Protein AF-Q12V86-F1 (afdb_monomer_lite)

pLDDT: mean 78.61, std 13.65, range [50.53, 94.19]

Secondary structure (DSSP, 8-state):
---HHHHHHHHHHHHHHHHHHHHHHHHHHHHHHHHHHSS-S-TT-GGGTS-HHHHHHHHHHHHHHHHHHHHHHHHH---

Foldseek 3Di:
DPDPVVLVVLLVVLLVLLVVLLVQLVVLLVQLCCQQVVPDPPPPPSVPPGDVVSVVSNVSSVVSNVSSVVSNCVSVPDD

Structure (mmCIF, N/CA/C/O backbone):
data_AF-Q12V86-F1
#
_entry.id   AF-Q12V86-F1
#
loop_
_atom_site.group_PDB
_atom_site.id
_atom_site.type_symbol
_atom_site.label_atom_id
_atom_site.label_alt_id
_atom_site.label_comp_id
_atom_site.label_asym_id
_atom_site.label_entity_id
_atom_site.label_seq_id
_atom_site.pdbx_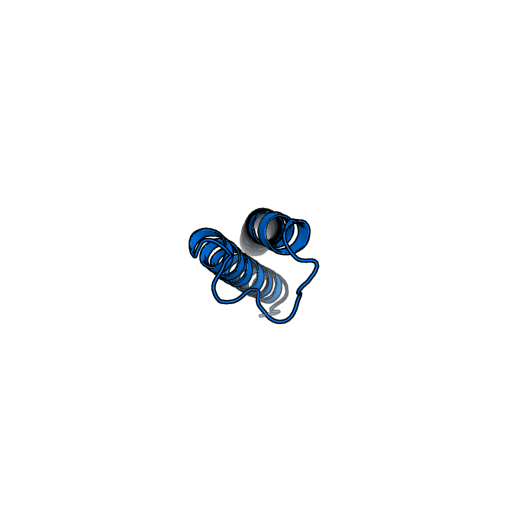PDB_ins_code
_atom_site.Cartn_x
_atom_site.Cartn_y
_atom_site.Cartn_z
_atom_site.occupancy
_atom_site.B_iso_or_equiv
_atom_site.auth_seq_id
_atom_site.auth_comp_id
_atom_site.auth_asym_id
_atom_site.auth_atom_id
_atom_site.pdbx_PDB_model_num
ATOM 1 N N . MET A 1 1 ? -20.877 -10.247 27.885 1.00 50.53 1 MET A N 1
ATOM 2 C CA . MET A 1 1 ? -20.801 -8.790 27.635 1.00 50.53 1 MET A CA 1
ATOM 3 C C . MET A 1 1 ? -19.478 -8.510 26.949 1.00 50.53 1 MET A C 1
ATOM 5 O O . MET A 1 1 ? -18.446 -8.701 27.575 1.00 50.53 1 MET A O 1
ATOM 9 N N . ILE A 1 2 ? -19.493 -8.153 25.665 1.00 59.59 2 ILE A N 1
ATOM 10 C CA . ILE A 1 2 ? -18.274 -7.756 24.950 1.00 59.59 2 ILE A CA 1
ATOM 11 C C . ILE A 1 2 ? -17.870 -6.381 25.483 1.00 59.59 2 ILE A C 1
ATOM 13 O O . ILE A 1 2 ? -18.679 -5.451 25.498 1.00 59.59 2 ILE A O 1
ATOM 17 N N . ASN A 1 3 ? -16.647 -6.270 25.993 1.00 70.00 3 ASN A N 1
ATOM 18 C CA . ASN A 1 3 ? -16.146 -5.031 26.564 1.00 70.00 3 ASN A CA 1
ATOM 19 C C . ASN A 1 3 ? -15.980 -3.996 25.441 1.00 70.00 3 ASN A C 1
ATOM 21 O O . ASN A 1 3 ? -15.255 -4.233 24.473 1.00 70.00 3 ASN A O 1
ATOM 25 N N . LYS A 1 4 ? -16.638 -2.836 25.557 1.00 72.44 4 LYS A N 1
ATOM 26 C CA . LYS A 1 4 ? -16.549 -1.752 24.558 1.00 72.44 4 LYS A CA 1
ATOM 27 C C . LYS A 1 4 ? -15.099 -1.342 24.267 1.00 72.44 4 LYS A C 1
ATOM 29 O O . LYS A 1 4 ? -14.786 -0.977 23.136 1.00 72.44 4 LYS A O 1
ATOM 34 N N . ASN A 1 5 ? -14.217 -1.459 25.261 1.00 77.38 5 ASN A N 1
ATOM 35 C CA . ASN A 1 5 ? -12.793 -1.162 25.113 1.00 77.38 5 ASN A CA 1
ATOM 36 C C . ASN A 1 5 ? -12.068 -2.134 24.169 1.00 77.38 5 ASN A C 1
ATOM 38 O O . ASN A 1 5 ? -11.192 -1.699 23.424 1.00 77.38 5 ASN A O 1
ATOM 42 N N . ASP A 1 6 ? -12.454 -3.412 24.133 1.00 78.81 6 ASP A N 1
ATOM 43 C CA . ASP A 1 6 ? -11.830 -4.404 23.248 1.00 78.81 6 ASP A CA 1
ATOM 44 C C . ASP A 1 6 ? -12.243 -4.195 21.784 1.00 78.81 6 ASP A C 1
ATOM 46 O O . ASP A 1 6 ? -11.419 -4.319 20.874 1.00 78.81 6 ASP A O 1
ATOM 50 N N . VAL A 1 7 ? -13.492 -3.775 21.550 1.00 77.62 7 VAL A N 1
ATOM 51 C CA . VAL A 1 7 ? -13.991 -3.411 20.211 1.00 77.62 7 VAL A CA 1
ATOM 52 C C . VAL A 1 7 ? -13.280 -2.165 19.686 1.00 77.62 7 VAL A C 1
ATOM 54 O O . VAL A 1 7 ? -12.830 -2.144 18.538 1.00 77.62 7 VAL A O 1
ATOM 57 N N . LEU A 1 8 ? -13.135 -1.138 20.531 1.00 80.62 8 LEU A N 1
ATOM 58 C CA . LEU A 1 8 ? -12.437 0.092 20.162 1.00 80.62 8 LEU A CA 1
ATOM 59 C C . LEU A 1 8 ? -10.961 -0.188 19.858 1.00 80.62 8 LEU A C 1
ATOM 61 O O . LEU A 1 8 ? -10.459 0.234 18.819 1.00 80.62 8 LEU A O 1
ATOM 65 N N . LYS A 1 9 ? -10.289 -0.971 20.711 1.00 83.31 9 LYS A N 1
ATOM 66 C CA . LYS A 1 9 ? -8.890 -1.369 20.513 1.00 83.31 9 LYS A CA 1
ATOM 67 C C . LYS A 1 9 ? -8.698 -2.094 19.180 1.00 83.31 9 LYS A C 1
ATOM 69 O O . LYS A 1 9 ? -7.791 -1.737 18.433 1.00 83.31 9 LYS A O 1
ATOM 74 N N . ARG A 1 10 ? -9.579 -3.043 18.841 1.00 81.44 10 ARG A N 1
ATOM 75 C CA . ARG A 1 10 ? -9.522 -3.803 17.580 1.00 81.44 10 ARG A CA 1
ATOM 76 C C . ARG A 1 10 ? -9.764 -2.931 16.341 1.00 81.44 10 ARG A C 1
ATOM 78 O O . ARG A 1 10 ? -9.104 -3.126 15.317 1.00 81.44 10 ARG A O 1
ATOM 85 N N . LYS A 1 11 ? -10.677 -1.956 16.422 1.00 81.81 11 LYS A N 1
ATOM 86 C CA . LYS A 1 11 ? -10.911 -0.981 15.341 1.00 81.81 11 LYS A CA 1
ATOM 87 C C . LYS A 1 11 ? -9.701 -0.069 15.145 1.00 81.81 11 LYS A C 1
ATOM 89 O O . LYS A 1 11 ? -9.275 0.115 14.008 1.00 81.81 11 LYS A O 1
ATOM 94 N N . THR A 1 12 ? -9.109 0.431 16.229 1.00 86.25 12 THR A N 1
ATOM 95 C CA . THR A 1 12 ? -7.921 1.295 16.172 1.00 86.25 12 THR A CA 1
ATOM 96 C C . THR A 1 12 ? -6.709 0.562 15.606 1.00 86.25 12 THR A C 1
ATOM 98 O O . THR A 1 12 ? -6.039 1.098 14.730 1.00 86.25 12 THR A O 1
ATOM 101 N N . THR A 1 13 ? -6.438 -0.677 16.034 1.00 86.12 13 THR A N 1
ATOM 102 C CA . THR A 1 13 ? -5.316 -1.453 15.477 1.00 86.12 13 THR A CA 1
ATOM 103 C C . THR A 1 13 ? -5.506 -1.721 13.989 1.00 86.12 13 THR A C 1
ATOM 105 O O . THR A 1 13 ? -4.568 -1.541 13.221 1.00 86.12 13 THR A O 1
ATOM 108 N N . SER A 1 14 ? -6.725 -2.069 13.568 1.00 85.62 14 SER A N 1
ATOM 109 C CA . SER A 1 14 ? -7.041 -2.297 12.151 1.00 85.62 14 SER A CA 1
ATOM 110 C C . SER A 1 14 ? -6.877 -1.018 11.319 1.00 85.62 14 SER A C 1
ATOM 112 O O . SER A 1 14 ? -6.359 -1.067 10.207 1.00 85.62 14 SER A O 1
ATOM 114 N N . PHE A 1 15 ? -7.232 0.141 11.880 1.00 87.44 15 PHE A N 1
ATOM 115 C CA . PHE A 1 15 ? -7.073 1.434 11.215 1.00 87.44 15 PHE A CA 1
ATOM 116 C C . PHE A 1 15 ? -5.599 1.835 11.071 1.00 87.44 15 PHE A C 1
ATOM 118 O O . PHE A 1 15 ? -5.181 2.295 10.011 1.00 87.44 15 PHE A O 1
ATOM 125 N N . ILE A 1 16 ? -4.787 1.603 12.107 1.00 90.19 16 ILE A N 1
ATOM 126 C CA . ILE A 1 16 ? -3.337 1.826 12.048 1.00 90.19 16 ILE A CA 1
ATOM 127 C C . ILE A 1 16 ? -2.706 0.907 10.994 1.00 90.19 16 ILE A C 1
ATOM 129 O O . ILE A 1 16 ? -1.927 1.373 10.164 1.00 90.19 16 ILE A O 1
ATOM 133 N N . SER A 1 17 ? -3.079 -0.377 10.964 1.00 89.75 17 SER A N 1
ATOM 134 C CA . SER A 1 17 ? -2.614 -1.313 9.933 1.00 89.75 17 SER A CA 1
ATOM 135 C C . SER A 1 17 ? -3.014 -0.870 8.5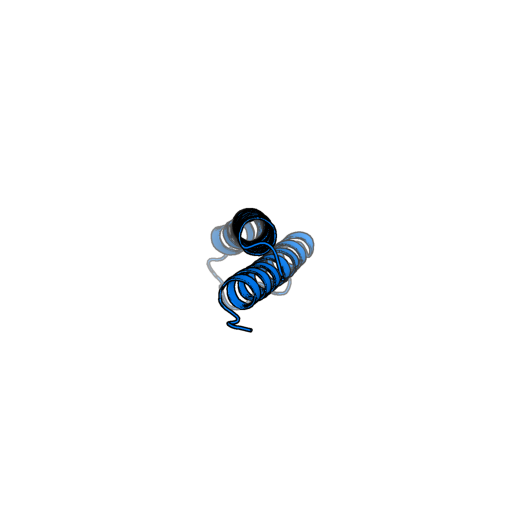23 1.00 89.75 17 SER A C 1
ATOM 137 O O . SER A 1 17 ? -2.198 -0.969 7.606 1.00 89.75 17 SER A O 1
ATOM 139 N N . ALA A 1 18 ? -4.222 -0.324 8.349 1.00 91.75 18 ALA A N 1
ATOM 140 C CA . ALA A 1 18 ? -4.665 0.233 7.074 1.00 91.75 18 ALA A CA 1
ATOM 141 C C . ALA A 1 18 ? -3.803 1.419 6.623 1.00 91.75 18 ALA A C 1
ATOM 143 O O . ALA A 1 18 ? -3.375 1.458 5.472 1.00 91.75 18 ALA A O 1
ATOM 144 N N . LEU A 1 19 ? -3.520 2.359 7.529 1.00 91.19 19 LEU A N 1
ATOM 145 C CA . LEU A 1 19 ? -2.676 3.527 7.258 1.00 91.19 19 LEU A CA 1
ATOM 146 C C . LEU A 1 19 ? -1.260 3.124 6.840 1.00 91.19 19 LEU A C 1
ATOM 148 O O . LEU A 1 19 ? -0.737 3.663 5.867 1.00 91.19 19 LEU A O 1
ATOM 152 N N . VAL A 1 20 ? -0.662 2.154 7.538 1.00 92.75 20 VAL A N 1
ATOM 153 C CA . VAL A 1 20 ? 0.675 1.634 7.211 1.00 92.75 20 VAL A CA 1
ATOM 154 C C . VAL A 1 20 ? 0.676 0.925 5.855 1.00 92.75 20 VAL A C 1
ATOM 156 O O . VAL A 1 20 ? 1.583 1.129 5.053 1.00 92.75 20 VAL A O 1
ATOM 159 N N . CYS A 1 21 ? -0.352 0.126 5.555 1.00 91.88 21 CYS A N 1
ATOM 160 C CA . CYS A 1 21 ? -0.463 -0.516 4.244 1.00 91.88 21 CYS A CA 1
ATOM 161 C C . CYS A 1 21 ? -0.649 0.515 3.125 1.00 91.88 21 CYS A C 1
ATOM 163 O O . CYS A 1 21 ? -0.024 0.394 2.076 1.00 91.88 21 CYS A O 1
ATOM 165 N N . ALA A 1 22 ? -1.467 1.545 3.342 1.00 92.00 22 ALA A N 1
ATOM 166 C CA . ALA A 1 22 ? -1.700 2.590 2.353 1.00 92.00 22 ALA A CA 1
ATOM 167 C C . ALA A 1 22 ? -0.430 3.402 2.065 1.00 92.00 22 ALA A C 1
ATOM 169 O O . ALA A 1 22 ? -0.125 3.656 0.900 1.00 92.00 22 ALA A O 1
ATOM 170 N N . SER A 1 23 ? 0.328 3.777 3.102 1.00 92.62 23 SER A N 1
ATOM 171 C CA . SER A 1 23 ? 1.566 4.543 2.936 1.00 92.62 23 SER A CA 1
ATOM 172 C C . SER A 1 23 ? 2.647 3.737 2.218 1.00 92.62 23 SER A C 1
ATOM 174 O O . SER A 1 23 ? 3.239 4.240 1.264 1.00 92.62 23 SER A O 1
ATOM 176 N N . LEU A 1 24 ? 2.851 2.470 2.599 1.00 92.44 24 LEU A N 1
ATOM 177 C CA . LEU A 1 24 ? 3.772 1.569 1.899 1.00 92.44 24 LEU A CA 1
ATOM 178 C C . LEU A 1 24 ? 3.336 1.340 0.450 1.00 92.44 24 LEU A C 1
ATOM 180 O O . LEU A 1 24 ? 4.154 1.440 -0.462 1.00 92.44 24 LEU A O 1
ATOM 184 N N . GLY A 1 25 ? 2.044 1.093 0.228 1.00 91.56 25 GLY A N 1
ATOM 185 C CA . GLY A 1 25 ? 1.487 0.894 -1.105 1.00 91.56 25 GLY A CA 1
ATOM 186 C C . GLY A 1 25 ? 1.728 2.091 -2.021 1.00 91.56 25 GLY A C 1
ATOM 187 O O . GLY A 1 25 ? 2.253 1.923 -3.120 1.00 91.56 25 GLY A O 1
ATOM 188 N N . MET A 1 26 ? 1.433 3.308 -1.551 1.00 91.19 26 MET A N 1
ATOM 189 C CA . MET A 1 26 ? 1.712 4.531 -2.309 1.00 91.19 26 MET A CA 1
ATOM 190 C C . MET A 1 26 ? 3.204 4.731 -2.578 1.00 91.19 26 MET A C 1
ATOM 192 O O . MET A 1 26 ? 3.557 5.186 -3.662 1.00 91.19 26 MET A O 1
ATOM 196 N N . LEU A 1 27 ? 4.083 4.375 -1.638 1.00 91.81 27 LEU A N 1
ATOM 197 C CA . LEU A 1 27 ? 5.531 4.507 -1.812 1.00 91.81 27 LEU A CA 1
ATOM 198 C C . LEU A 1 27 ? 6.040 3.588 -2.934 1.00 91.81 27 LEU A C 1
ATOM 200 O O . LEU A 1 27 ? 6.759 4.049 -3.819 1.00 91.81 27 LEU A O 1
ATOM 204 N N . PHE A 1 28 ? 5.597 2.327 -2.960 1.00 89.00 28 PHE A N 1
ATOM 205 C CA . PHE A 1 28 ? 5.942 1.372 -4.021 1.00 89.00 28 PHE A CA 1
ATOM 206 C C . PHE A 1 28 ? 5.354 1.744 -5.388 1.00 89.00 28 PHE A C 1
ATOM 208 O O . PHE A 1 28 ? 6.038 1.609 -6.408 1.00 89.00 28 PHE A O 1
ATOM 215 N N . VAL A 1 29 ? 4.111 2.241 -5.425 1.00 88.00 29 VAL A N 1
ATOM 216 C CA . VAL A 1 29 ? 3.505 2.749 -6.667 1.00 88.00 29 VAL A CA 1
ATOM 217 C C . VAL A 1 29 ? 4.272 3.967 -7.173 1.00 88.00 29 VAL A C 1
ATOM 219 O O . VAL A 1 29 ? 4.600 4.019 -8.351 1.00 88.00 29 VAL A O 1
ATOM 222 N N . ASN A 1 30 ? 4.606 4.920 -6.300 1.00 87.75 30 ASN A N 1
ATOM 223 C CA . ASN A 1 30 ? 5.339 6.128 -6.674 1.00 87.75 30 ASN A CA 1
ATOM 224 C C . ASN A 1 30 ? 6.762 5.814 -7.163 1.00 87.75 30 ASN A C 1
ATOM 226 O O . ASN A 1 30 ? 7.222 6.419 -8.128 1.00 87.75 30 ASN A O 1
ATOM 230 N N . PHE A 1 31 ? 7.4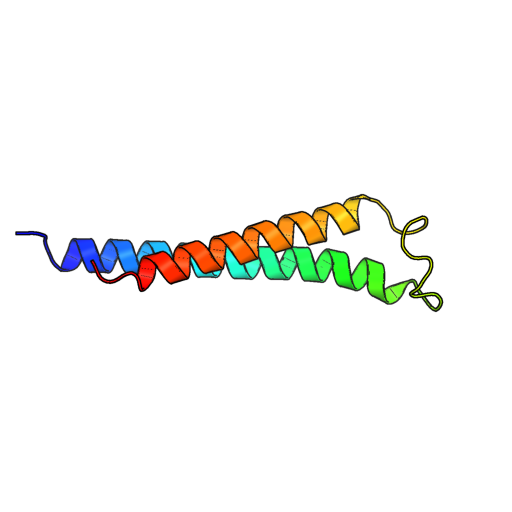45 4.850 -6.539 1.00 85.50 31 PHE A N 1
ATOM 231 C CA . PHE A 1 31 ? 8.752 4.378 -6.999 1.00 85.50 31 PHE A CA 1
ATOM 232 C C . PHE A 1 31 ? 8.669 3.793 -8.415 1.00 85.50 31 PHE A C 1
ATOM 234 O O . PHE A 1 3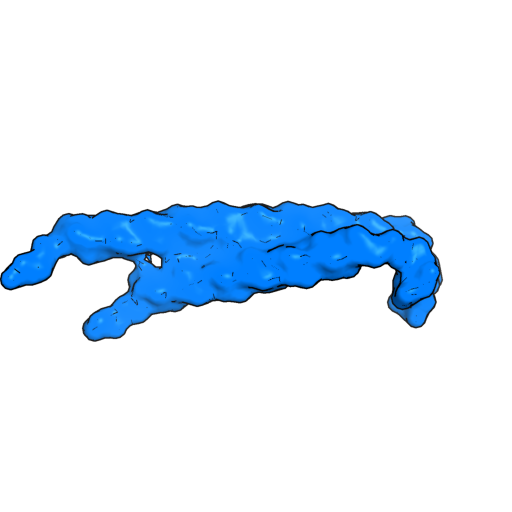1 ? 9.395 4.222 -9.304 1.00 85.50 31 PHE A O 1
ATOM 241 N N . GLY A 1 32 ? 7.727 2.877 -8.660 1.00 82.38 32 GLY A N 1
ATOM 242 C CA . GLY A 1 32 ? 7.564 2.284 -9.988 1.00 82.38 32 GLY A CA 1
ATOM 243 C C . GLY A 1 32 ? 7.066 3.275 -11.048 1.00 82.38 32 GLY A C 1
ATOM 244 O O . GLY A 1 32 ? 7.503 3.220 -12.195 1.00 82.38 32 GLY A O 1
ATOM 245 N N . ALA A 1 33 ? 6.186 4.208 -10.673 1.00 81.50 33 ALA A N 1
ATOM 246 C CA . ALA A 1 33 ? 5.605 5.186 -11.589 1.00 81.50 33 ALA A CA 1
ATOM 247 C C . ALA A 1 33 ? 6.591 6.283 -12.011 1.00 81.50 33 ALA A C 1
ATOM 249 O O . ALA A 1 33 ? 6.579 6.667 -13.178 1.00 81.50 33 ALA A O 1
ATOM 250 N N . ASN A 1 34 ? 7.449 6.777 -11.110 1.00 79.50 34 ASN A N 1
ATOM 251 C CA . ASN A 1 34 ? 8.459 7.779 -11.478 1.00 79.50 34 ASN A CA 1
ATOM 252 C C . ASN A 1 34 ? 9.478 7.205 -12.464 1.00 79.50 34 ASN A C 1
ATOM 254 O O . ASN A 1 34 ? 9.812 7.842 -13.457 1.00 79.50 34 ASN A O 1
ATOM 258 N N . GLU A 1 35 ? 9.906 5.969 -12.251 1.00 72.31 35 GLU A N 1
ATOM 259 C CA . GLU A 1 35 ? 10.922 5.328 -13.087 1.00 72.31 35 GLU A CA 1
ATOM 260 C C . GLU A 1 35 ? 10.358 4.941 -14.468 1.00 72.31 35 GLU A C 1
ATOM 262 O O . GLU A 1 35 ? 11.038 5.065 -15.486 1.00 72.31 35 GLU A O 1
ATOM 267 N N . MET A 1 36 ? 9.067 4.589 -14.545 1.00 66.88 36 MET A N 1
ATOM 268 C CA . MET A 1 36 ? 8.353 4.414 -15.819 1.00 66.88 36 MET A CA 1
ATOM 269 C C . MET A 1 36 ? 8.036 5.733 -16.534 1.00 66.88 36 MET A C 1
ATOM 271 O O . MET A 1 36 ? 8.089 5.802 -17.763 1.00 66.88 36 MET A O 1
ATOM 275 N N . GLY A 1 37 ? 7.658 6.767 -15.781 1.00 59.44 37 GLY A N 1
ATOM 276 C CA . GLY A 1 37 ? 7.157 8.035 -16.311 1.00 59.44 37 GLY A CA 1
ATOM 277 C C . GLY A 1 37 ? 8.250 8.971 -16.823 1.00 59.44 37 GLY A C 1
ATOM 278 O O . GLY A 1 37 ? 7.999 9.753 -17.736 1.00 59.44 37 GLY A O 1
ATOM 279 N N . VAL A 1 38 ? 9.469 8.876 -16.285 1.00 57.28 38 VAL A N 1
ATOM 280 C CA . VAL A 1 38 ? 10.581 9.774 -16.645 1.00 57.28 38 VAL A CA 1
ATOM 281 C C . VAL A 1 38 ? 11.280 9.355 -17.951 1.00 57.28 38 VAL A C 1
ATOM 283 O O . VAL A 1 38 ? 11.919 10.184 -18.595 1.00 57.28 38 VAL A O 1
ATOM 286 N N . SER A 1 39 ? 11.124 8.107 -18.413 1.00 53.31 39 SER A N 1
ATOM 287 C CA . SER A 1 39 ? 11.881 7.596 -19.569 1.00 53.31 39 SER A CA 1
ATOM 288 C C . SER A 1 39 ? 11.230 7.819 -20.947 1.00 53.31 39 SER A C 1
ATOM 290 O O . SER A 1 39 ? 11.925 7.744 -21.960 1.00 53.31 39 SER A O 1
ATOM 292 N N . SER A 1 40 ? 9.927 8.109 -21.056 1.00 51.03 40 SER A N 1
ATOM 293 C CA . SER A 1 40 ? 9.238 7.819 -22.321 1.00 51.03 40 SER A CA 1
ATOM 294 C C . SER A 1 40 ? 8.569 9.005 -23.024 1.00 51.03 40 SER A C 1
ATOM 296 O O . SER A 1 40 ? 7.408 9.326 -22.787 1.00 51.03 40 SER A O 1
ATOM 298 N N . GLN A 1 41 ? 9.248 9.541 -24.047 1.00 56.75 41 GLN A N 1
ATOM 299 C CA . GLN A 1 41 ? 8.591 10.211 -25.186 1.00 56.75 41 GLN A CA 1
ATOM 300 C C . GLN A 1 41 ? 7.719 9.238 -26.026 1.00 56.75 41 GLN A C 1
ATOM 302 O O . GLN A 1 41 ? 7.068 9.654 -26.981 1.00 56.75 41 GLN A O 1
ATOM 307 N N . HIS A 1 42 ? 7.656 7.948 -25.662 1.00 54.94 42 HIS A N 1
ATOM 308 C CA . HIS A 1 42 ? 6.953 6.873 -26.369 1.00 54.94 42 HIS A CA 1
ATOM 309 C C . HIS A 1 42 ? 6.128 6.008 -25.398 1.00 54.94 42 HIS A C 1
ATOM 311 O O . HIS A 1 42 ? 6.362 4.811 -25.237 1.00 54.94 42 HIS A O 1
ATOM 317 N N . TRP A 1 43 ? 5.151 6.622 -24.732 1.00 56.59 43 TRP A N 1
ATOM 318 C CA . TRP A 1 43 ? 4.138 6.025 -23.847 1.00 56.59 43 TRP A CA 1
ATOM 319 C C . TRP A 1 43 ? 3.475 4.715 -24.334 1.00 56.59 43 TRP A C 1
ATOM 321 O O . TRP A 1 43 ? 2.896 3.992 -23.528 1.00 56.59 43 TRP A O 1
ATOM 331 N N . TRP A 1 44 ? 3.606 4.365 -25.617 1.00 59.72 44 TRP A N 1
ATOM 332 C CA . TRP A 1 44 ? 3.085 3.146 -26.251 1.00 59.72 44 TRP A CA 1
ATOM 333 C C . TRP A 1 44 ? 4.076 1.966 -26.307 1.00 59.72 44 TRP A C 1
ATOM 335 O O . TRP A 1 44 ? 3.650 0.836 -26.528 1.00 59.72 44 TRP A O 1
ATOM 345 N N . ILE A 1 45 ? 5.383 2.196 -26.099 1.00 55.53 45 ILE A N 1
ATOM 346 C CA . ILE A 1 45 ? 6.447 1.167 -26.143 1.00 55.53 45 ILE A CA 1
ATOM 347 C C . ILE A 1 45 ? 7.045 0.849 -24.741 1.00 55.53 45 ILE A C 1
ATOM 349 O O . ILE A 1 45 ? 8.202 0.439 -24.653 1.00 55.53 45 ILE A O 1
ATOM 353 N N . PRO A 1 46 ? 6.341 1.009 -23.596 1.00 52.81 46 PRO A N 1
ATOM 354 C CA . PRO A 1 46 ? 6.984 0.841 -22.292 1.00 52.81 46 PRO A CA 1
ATOM 355 C C . PRO A 1 46 ? 7.306 -0.632 -21.982 1.00 52.81 46 PRO A C 1
ATOM 357 O O . PRO A 1 46 ? 8.219 -0.904 -21.211 1.00 52.81 46 PRO A O 1
ATOM 360 N N . LEU A 1 47 ? 6.617 -1.585 -22.624 1.00 53.50 47 LEU A N 1
ATOM 361 C CA . LEU A 1 47 ? 6.644 -3.009 -22.259 1.00 53.50 47 LEU A CA 1
ATOM 362 C C . LEU A 1 47 ? 7.995 -3.720 -22.438 1.00 53.50 47 LEU A C 1
ATOM 364 O O . LEU A 1 47 ? 8.168 -4.795 -21.874 1.00 53.50 47 LEU A O 1
ATOM 368 N N . PHE A 1 48 ? 8.940 -3.160 -23.198 1.00 54.78 48 PHE A N 1
ATOM 369 C CA . PHE A 1 48 ? 10.210 -3.837 -23.503 1.0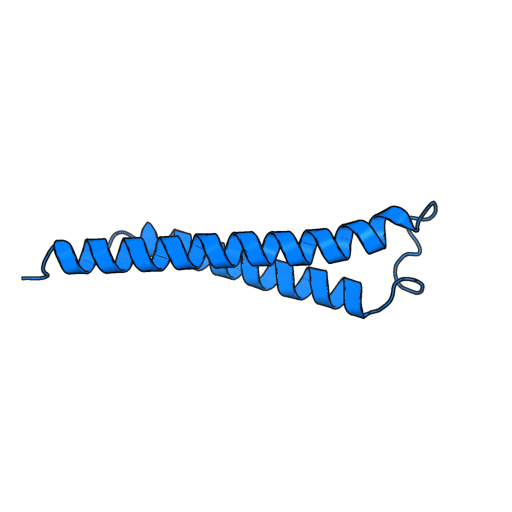0 54.78 48 PHE A CA 1
ATOM 370 C C . PHE A 1 48 ? 11.458 -3.142 -22.954 1.00 54.78 48 PHE A C 1
ATOM 372 O O . PHE A 1 48 ? 12.529 -3.739 -22.997 1.00 54.78 48 PHE A O 1
ATOM 379 N N . HIS A 1 49 ? 11.345 -1.910 -22.447 1.00 57.38 49 HIS A N 1
ATOM 380 C CA . HIS A 1 49 ? 12.520 -1.098 -22.108 1.00 57.38 49 HIS A CA 1
ATOM 381 C C . HIS A 1 49 ? 12.649 -0.749 -20.623 1.00 57.38 49 HIS A C 1
ATOM 383 O O . HIS A 1 49 ? 13.726 -0.339 -20.193 1.00 57.38 49 HIS A O 1
ATOM 389 N N . VAL A 1 50 ? 11.573 -0.905 -19.847 1.00 63.81 50 VAL A N 1
ATOM 390 C CA . VAL A 1 50 ? 11.587 -0.645 -18.407 1.00 63.81 50 VAL A CA 1
ATOM 391 C C . VAL A 1 50 ? 11.934 -1.930 -17.664 1.00 63.81 50 VAL A C 1
ATOM 393 O O . VAL A 1 50 ? 11.363 -2.987 -17.940 1.00 63.81 50 VAL A O 1
ATOM 396 N N . GLU A 1 51 ? 12.863 -1.845 -16.711 1.00 73.81 51 GLU A N 1
ATOM 397 C CA . GLU A 1 51 ? 13.281 -3.011 -15.938 1.00 73.81 51 GLU A CA 1
ATOM 398 C C . GLU A 1 51 ? 12.078 -3.661 -15.226 1.00 73.81 51 GLU A C 1
ATOM 400 O O . GLU A 1 51 ? 11.243 -2.969 -14.629 1.00 73.81 51 GLU A O 1
ATOM 405 N N . PRO A 1 52 ? 11.978 -5.004 -15.237 1.00 78.75 52 PRO A N 1
ATOM 406 C CA . PRO A 1 52 ? 10.832 -5.726 -14.682 1.00 78.75 52 PRO A CA 1
ATOM 407 C C . PRO A 1 52 ? 10.595 -5.435 -13.192 1.00 78.75 52 PRO A C 1
ATOM 409 O O . PRO A 1 52 ? 9.475 -5.584 -12.700 1.00 78.75 52 PRO A O 1
ATOM 412 N N . ILE A 1 53 ? 11.621 -4.967 -12.476 1.00 80.88 53 ILE A N 1
ATOM 413 C CA . ILE A 1 53 ? 11.539 -4.574 -11.068 1.00 80.88 53 ILE A CA 1
ATOM 414 C C . ILE A 1 53 ? 10.536 -3.436 -10.823 1.00 80.88 53 ILE A C 1
ATOM 416 O O . ILE A 1 53 ? 9.843 -3.440 -9.806 1.00 80.88 53 ILE A O 1
ATOM 420 N N . TYR A 1 54 ? 10.378 -2.507 -11.770 1.00 82.50 54 TYR A N 1
ATOM 421 C CA . TYR A 1 54 ? 9.460 -1.379 -11.619 1.00 82.50 54 TYR A CA 1
ATOM 422 C C . TYR A 1 54 ? 7.999 -1.813 -11.788 1.00 82.50 54 TYR A C 1
ATOM 424 O O . TYR A 1 54 ? 7.133 -1.376 -11.030 1.00 82.50 54 TYR A O 1
ATOM 432 N N . TYR A 1 55 ? 7.719 -2.744 -12.708 1.00 81.19 55 TYR A N 1
ATOM 433 C CA . TYR A 1 55 ? 6.392 -3.363 -12.844 1.00 81.19 55 TYR A CA 1
ATOM 434 C C . TYR A 1 55 ? 6.018 -4.172 -11.605 1.00 81.19 55 TYR A C 1
ATOM 436 O O . TYR A 1 55 ? 4.897 -4.059 -11.104 1.00 81.19 55 TYR A O 1
ATOM 444 N N . MET A 1 56 ? 6.976 -4.935 -11.071 1.00 85.25 56 MET A N 1
ATOM 445 C CA . MET A 1 56 ? 6.806 -5.654 -9.809 1.00 85.25 56 MET A CA 1
ATOM 446 C C . MET A 1 56 ? 6.513 -4.691 -8.654 1.00 85.25 56 MET A C 1
ATOM 448 O O . MET A 1 56 ? 5.603 -4.948 -7.871 1.00 85.25 56 MET A O 1
ATOM 452 N N . SER A 1 57 ? 7.213 -3.554 -8.580 1.00 87.44 57 SER A N 1
ATOM 453 C CA . SER A 1 57 ? 6.974 -2.522 -7.562 1.00 87.44 57 SER A CA 1
ATOM 454 C C . SER A 1 57 ? 5.547 -1.972 -7.617 1.00 87.44 57 SER A C 1
ATOM 456 O O . SER A 1 57 ? 4.875 -1.906 -6.589 1.00 87.44 57 SER A O 1
ATOM 458 N N . ILE A 1 58 ? 5.038 -1.634 -8.809 1.00 85.94 58 ILE A N 1
ATOM 459 C CA . ILE A 1 58 ? 3.649 -1.168 -8.971 1.00 85.94 58 ILE A CA 1
ATOM 460 C C . ILE A 1 58 ? 2.657 -2.257 -8.552 1.00 85.94 58 ILE A C 1
ATOM 462 O O . ILE A 1 58 ? 1.695 -1.968 -7.839 1.00 85.94 58 ILE A O 1
ATOM 466 N N . GLY A 1 59 ? 2.902 -3.511 -8.948 1.00 89.00 59 GLY A N 1
ATOM 467 C CA . GLY A 1 59 ? 2.071 -4.651 -8.560 1.00 89.00 59 GLY A CA 1
ATOM 468 C C . GLY A 1 59 ? 2.006 -4.840 -7.042 1.00 89.00 59 GLY A C 1
ATOM 469 O O . GLY A 1 59 ? 0.915 -4.931 -6.476 1.00 89.00 59 GLY A O 1
ATOM 470 N N . ILE A 1 60 ? 3.160 -4.819 -6.370 1.00 90.44 60 ILE A N 1
ATOM 471 C CA . ILE A 1 60 ? 3.266 -4.901 -4.905 1.00 90.44 60 ILE A CA 1
ATOM 472 C C . ILE A 1 60 ? 2.512 -3.737 -4.254 1.00 90.44 60 ILE A C 1
ATOM 474 O O . ILE A 1 60 ? 1.701 -3.949 -3.351 1.00 90.44 60 ILE A O 1
ATOM 478 N N . GLY A 1 61 ? 2.720 -2.514 -4.746 1.00 91.00 61 GLY A N 1
ATOM 479 C CA . GLY A 1 61 ? 2.025 -1.331 -4.251 1.00 91.00 61 GLY A CA 1
ATOM 480 C C . GLY A 1 61 ? 0.500 -1.438 -4.375 1.00 91.00 61 GLY A C 1
ATOM 481 O O . GLY A 1 61 ? -0.223 -1.121 -3.428 1.00 91.00 61 GLY A O 1
ATOM 482 N N . GLY A 1 62 ? 0.006 -1.983 -5.490 1.00 91.00 62 GLY A N 1
ATOM 483 C CA . GLY A 1 62 ? -1.414 -2.271 -5.698 1.00 91.00 62 GLY A CA 1
ATOM 484 C C . GLY A 1 62 ? -1.987 -3.250 -4.668 1.00 91.00 62 GLY A C 1
ATOM 485 O O . GLY A 1 62 ? -3.042 -2.985 -4.090 1.00 91.00 62 GLY A O 1
ATOM 486 N N . VAL A 1 63 ? -1.274 -4.341 -4.368 1.00 94.19 63 VAL A N 1
ATOM 487 C CA . VAL A 1 63 ? -1.689 -5.316 -3.340 1.00 94.19 63 VAL A CA 1
ATOM 488 C C . VAL A 1 63 ? -1.797 -4.657 -1.961 1.00 94.19 63 VAL A C 1
ATOM 490 O O . VAL A 1 63 ? -2.774 -4.883 -1.241 1.00 94.19 63 VAL A O 1
ATOM 493 N N . PHE A 1 64 ? -0.842 -3.798 -1.600 1.00 91.81 64 PHE A N 1
ATOM 494 C CA . PHE A 1 64 ? -0.874 -3.055 -0.338 1.00 91.81 64 PHE A CA 1
ATOM 495 C C . PHE A 1 64 ? -2.058 -2.084 -0.250 1.00 91.81 64 PHE A C 1
ATOM 497 O O . PHE A 1 64 ? -2.720 -2.026 0.788 1.00 91.81 64 PHE A O 1
ATOM 504 N N . ILE A 1 65 ? -2.383 -1.377 -1.337 1.00 91.25 65 ILE A N 1
ATOM 505 C CA . ILE A 1 65 ? -3.547 -0.476 -1.393 1.00 91.25 65 ILE A CA 1
ATOM 506 C C . ILE A 1 65 ? -4.852 -1.264 -1.239 1.00 91.25 65 ILE A C 1
ATOM 508 O O . ILE A 1 65 ? -5.710 -0.889 -0.438 1.00 91.25 65 ILE A O 1
ATOM 512 N N . VAL A 1 66 ? -4.999 -2.384 -1.951 1.00 92.44 66 VAL A N 1
ATOM 513 C CA . VAL A 1 66 ? -6.177 -3.257 -1.827 1.00 92.44 66 VAL A CA 1
ATOM 514 C C . VAL A 1 66 ? -6.319 -3.761 -0.390 1.00 92.44 66 VAL A C 1
ATOM 516 O O . VAL A 1 66 ? -7.400 -3.683 0.194 1.00 92.44 66 VAL A O 1
ATOM 519 N N . THR A 1 67 ? -5.219 -4.204 0.215 1.00 90.75 67 THR A N 1
ATOM 520 C CA . THR A 1 67 ? -5.191 -4.671 1.608 1.00 90.75 67 THR A CA 1
ATOM 521 C C . THR A 1 67 ? -5.581 -3.558 2.585 1.00 90.75 67 THR A C 1
ATOM 523 O O . THR A 1 67 ? -6.364 -3.793 3.506 1.00 90.75 67 THR A O 1
ATOM 526 N N . ALA A 1 68 ? -5.118 -2.325 2.360 1.00 90.62 68 ALA A N 1
ATOM 527 C CA . ALA A 1 68 ? -5.526 -1.171 3.154 1.00 90.62 68 ALA A CA 1
ATOM 528 C C . ALA A 1 68 ? -7.042 -0.933 3.075 1.00 90.62 68 ALA A 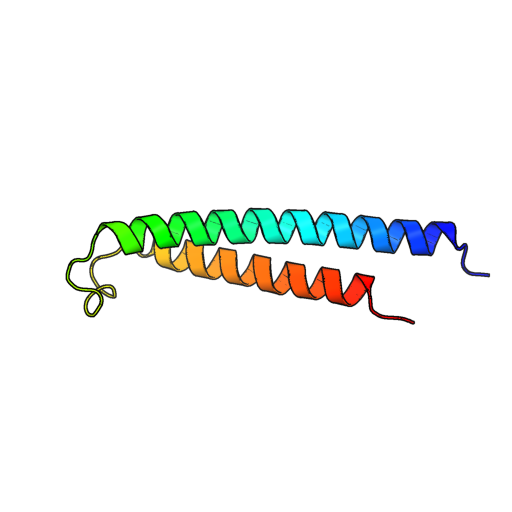C 1
ATOM 530 O O . ALA A 1 68 ? -7.683 -0.740 4.107 1.00 90.62 68 ALA A O 1
ATOM 531 N N . ILE A 1 69 ? -7.638 -1.025 1.880 1.00 89.38 69 ILE A N 1
ATOM 532 C CA . ILE A 1 69 ? -9.094 -0.904 1.695 1.00 89.38 69 ILE A CA 1
ATOM 533 C C . ILE A 1 69 ? -9.835 -1.999 2.473 1.00 89.38 69 ILE A C 1
ATOM 535 O O . ILE A 1 69 ? -10.851 -1.711 3.106 1.00 89.38 69 ILE A O 1
ATOM 539 N N . PHE A 1 70 ? -9.331 -3.237 2.474 1.00 89.44 70 PHE A N 1
ATOM 540 C CA . PHE A 1 70 ? -9.910 -4.319 3.276 1.00 89.44 70 PHE A CA 1
ATOM 541 C C . PHE A 1 70 ? -9.867 -4.018 4.777 1.00 89.44 70 PHE A C 1
ATOM 543 O O . PHE A 1 70 ? -10.887 -4.173 5.447 1.00 89.44 70 PHE A O 1
ATOM 550 N N . PHE A 1 71 ? -8.742 -3.524 5.301 1.00 86.69 71 PHE A N 1
ATOM 551 C CA . PHE A 1 71 ? -8.645 -3.136 6.711 1.00 86.69 71 PHE A CA 1
ATOM 552 C C . PHE A 1 71 ? -9.581 -1.975 7.067 1.00 86.69 71 PHE A C 1
ATOM 554 O O . PHE A 1 71 ? -10.246 -2.027 8.100 1.00 86.69 71 PHE A O 1
ATOM 561 N N . VAL A 1 72 ? -9.699 -0.963 6.200 1.00 86.50 72 VAL A N 1
ATOM 562 C CA . VAL A 1 72 ? -10.664 0.133 6.387 1.00 86.50 72 VAL A CA 1
ATOM 563 C C . VAL A 1 72 ? -12.094 -0.406 6.388 1.00 86.50 72 VAL A C 1
ATOM 565 O O . VAL A 1 72 ? -12.880 -0.059 7.270 1.00 86.50 72 VAL A O 1
ATOM 568 N N . ARG A 1 73 ? -12.447 -1.287 5.443 1.00 85.44 73 ARG A N 1
ATOM 569 C CA . ARG A 1 73 ? -13.775 -1.914 5.414 1.00 85.44 73 ARG A CA 1
ATOM 570 C C . ARG A 1 73 ? -14.052 -2.691 6.692 1.00 85.44 73 ARG A C 1
ATOM 572 O O . ARG A 1 73 ? -15.150 -2.566 7.216 1.00 85.44 73 ARG A O 1
ATOM 579 N N . GLU A 1 74 ? -13.080 -3.428 7.219 1.00 82.50 74 GLU A N 1
ATOM 580 C CA . GLU A 1 74 ? -13.243 -4.168 8.472 1.00 82.50 74 GLU A CA 1
ATOM 581 C C . GLU A 1 74 ? -13.407 -3.230 9.682 1.00 82.50 74 GLU A C 1
ATOM 583 O O . GLU A 1 74 ? -14.197 -3.517 10.579 1.00 82.50 74 GLU A O 1
ATOM 588 N N . CYS A 1 75 ? -12.759 -2.057 9.688 1.00 80.12 75 CYS A N 1
ATOM 589 C CA . CYS A 1 75 ? -12.996 -1.029 10.709 1.00 80.12 75 CYS A CA 1
ATOM 590 C C . CYS A 1 75 ? -14.447 -0.530 10.719 1.00 80.12 75 CYS A C 1
ATOM 592 O O . CYS A 1 75 ? -15.002 -0.301 11.799 1.00 80.12 75 CYS A O 1
ATOM 594 N N . PHE A 1 76 ? -15.054 -0.352 9.542 1.00 78.81 76 PHE A N 1
ATOM 595 C CA . PHE A 1 76 ? -16.414 0.179 9.381 1.00 78.81 76 PHE A CA 1
ATOM 596 C C . PHE A 1 76 ? -17.497 -0.888 9.238 1.00 78.81 76 PHE A C 1
ATOM 598 O O . PHE A 1 76 ? -18.678 -0.539 9.238 1.00 78.81 76 PHE A O 1
ATOM 605 N N . ARG A 1 77 ? -17.129 -2.172 9.152 1.00 76.56 77 ARG A N 1
ATOM 606 C CA . ARG A 1 77 ? -18.081 -3.278 9.184 1.00 76.56 77 ARG A CA 1
ATOM 607 C C . ARG A 1 77 ? -18.769 -3.235 10.548 1.00 76.56 77 ARG A C 1
ATOM 609 O O . ARG A 1 77 ? -18.162 -3.543 11.574 1.00 76.56 77 ARG A O 1
ATOM 616 N N . SER A 1 78 ? -19.990 -2.695 10.565 1.00 56.31 78 SER A N 1
ATOM 617 C CA . SER A 1 78 ? -20.888 -2.857 11.704 1.00 56.31 78 SER A CA 1
ATOM 618 C C . SER A 1 78 ? -21.190 -4.339 11.798 1.00 56.31 78 SER A C 1
ATOM 620 O O . SER A 1 78 ? -21.554 -4.953 10.794 1.00 56.31 78 SER A O 1
ATOM 622 N N . GLU A 1 79 ? -20.920 -4.882 12.977 1.00 52.69 79 GLU A N 1
ATOM 623 C CA . GLU A 1 79 ? -21.410 -6.186 13.406 1.00 52.69 79 GLU A CA 1
ATOM 624 C C . GLU A 1 79 ? -22.942 -6.207 13.364 1.00 52.69 79 GLU A C 1
ATOM 626 O O . GLU A 1 79 ? -23.545 -5.176 13.755 1.00 52.69 79 GLU A O 1
#

Radius of gyration: 17.95 Å; chains: 1; bounding box: 35×19×54 Å

Sequence (79 aa):
MINKNDVLKRKTTSFISALVCASLGMLFVNFGANEMGVSSQHWWIPLFHVEPIYYMSIGIGGVFIVTAIFFVRECFRSE

Organism: Methanococcoides burtonii (strain DSM 6242 / NBRC 107633 / OCM 468 / ACE-M) (NCBI:txid259564)